Protein AF-A0A067KVK7-F1 (afdb_monomer_lite)

pLDDT: mean 73.75, std 17.7, range [22.67, 91.69]

Sequence (158 aa):
MAACFAPAQCRWSANANGGELESLGYKEGYRVDVDIPDGTWADAPNFHDILIFNTGHCFFYDFLLLINMWWAPSKFDPVNSPMLFFEKGQPVIPPIPPDVGLDKVLKSMILFIEKRMRPGGIEFFRTQSPRYFEGGDWDQGGSCPRVRPFSSEQVNDI

Foldseek 3Di:
DFFDQEQPPDKDAADPVDDPCVVVVDGIAGEHELQGYGPVCLCVLQPDLEAEAEAEADDDDDDHDDNYDDQDPVVADCNHYNYWYDYPNHTDPPGDDSVVSVVSSVVNVVVSSVVNHDPNGYYHYDYYDDDQFDPDHPVGPTDRPDPDDDDPVVSVVD

Organism: Jatropha curcas (NCBI:txid180498)

InterPro domains:
  IPR026057 Trichome birefringence-like, C-terminal domain [PF13839] (27-155)

Secondary structure (DSSP, 8-state):
----SSTTS-EEE--TT--HHHHTT--EEEEEESS---TTTTTGGGT-SEEEEE-SPPPPSSSS----S---GGG--TTTS-EEEEETTEE-SSPPPHHHHHHHHHHHHHHHHHHHSPTT-EEEEEPPPPP--BSS-TTTT-B---SSPPPTTGGGG-

Radius of gyration: 18.26 Å; chains: 1; bounding box: 34×55×41 Å

Structure (mmCIF, N/CA/C/O backbone):
data_AF-A0A067KVK7-F1
#
_entry.id   AF-A0A067KVK7-F1
#
loop_
_atom_site.group_PDB
_atom_site.id
_atom_site.type_symbol
_atom_site.label_atom_id
_atom_site.label_alt_id
_atom_site.label_comp_id
_atom_site.label_asym_id
_atom_site.label_entity_id
_atom_site.label_seq_id
_atom_site.pdbx_PDB_ins_code
_atom_site.Cartn_x
_atom_site.Cartn_y
_atom_site.Cartn_z
_atom_site.occupancy
_atom_site.B_iso_or_equiv
_atom_site.auth_seq_id
_atom_site.auth_comp_id
_atom_site.auth_asym_id
_atom_site.auth_atom_id
_atom_site.pdbx_PDB_model_num
ATOM 1 N N . MET A 1 1 ? -8.369 15.986 -6.934 1.00 22.67 1 MET A N 1
ATOM 2 C CA . MET A 1 1 ? -8.140 15.565 -5.539 1.00 22.67 1 MET A CA 1
ATOM 3 C C . MET A 1 1 ? -8.586 14.116 -5.467 1.00 22.67 1 MET A C 1
ATOM 5 O O . MET A 1 1 ? -9.779 13.866 -5.476 1.00 22.67 1 MET A O 1
ATOM 9 N N . ALA A 1 2 ? -7.640 13.190 -5.581 1.00 22.70 2 ALA A N 1
ATOM 10 C CA . ALA A 1 2 ? -7.851 11.758 -5.407 1.00 22.70 2 ALA A CA 1
ATOM 11 C C . ALA A 1 2 ? -6.770 11.310 -4.425 1.00 22.70 2 ALA A C 1
ATOM 13 O O . ALA A 1 2 ? -5.630 11.764 -4.513 1.00 22.70 2 ALA A O 1
ATOM 14 N N . ALA A 1 3 ? -7.193 10.559 -3.430 1.00 27.92 3 ALA A N 1
ATOM 15 C CA . ALA A 1 3 ? -6.486 10.262 -2.207 1.00 27.92 3 ALA A CA 1
ATOM 16 C C . ALA A 1 3 ? -6.795 8.796 -1.936 1.00 27.92 3 ALA A C 1
ATOM 18 O O . ALA A 1 3 ? -7.955 8.469 -1.686 1.00 27.92 3 ALA A O 1
ATOM 19 N N . CYS A 1 4 ? -5.805 7.926 -2.122 1.00 34.72 4 CYS A N 1
ATOM 20 C CA . CYS A 1 4 ? -6.020 6.487 -2.143 1.00 34.72 4 CYS A CA 1
ATOM 21 C C . CYS A 1 4 ? -4.933 5.772 -1.335 1.00 34.72 4 CYS A C 1
ATOM 23 O O . CYS A 1 4 ? -3.757 5.846 -1.682 1.00 34.72 4 CYS A O 1
ATOM 25 N N . PHE A 1 5 ? -5.352 4.948 -0.369 1.00 43.69 5 PHE A N 1
ATOM 26 C CA . PHE A 1 5 ? -4.548 3.841 0.186 1.00 43.69 5 PHE A CA 1
ATOM 27 C C . PHE A 1 5 ? -4.531 2.610 -0.749 1.00 43.69 5 PHE A C 1
ATOM 29 O O . PHE A 1 5 ? -4.240 1.496 -0.318 1.00 43.69 5 PHE A O 1
ATOM 36 N N . ALA A 1 6 ? -4.868 2.781 -2.032 1.00 47.41 6 ALA A N 1
ATOM 37 C CA . ALA A 1 6 ? -4.882 1.722 -3.034 1.00 47.41 6 ALA A CA 1
ATOM 38 C C . ALA A 1 6 ? -4.341 2.243 -4.390 1.00 47.41 6 ALA A C 1
ATOM 40 O O . ALA A 1 6 ? -4.863 3.226 -4.914 1.00 47.41 6 ALA A O 1
ATOM 41 N N . PRO A 1 7 ? -3.346 1.582 -5.010 1.00 44.38 7 PRO A N 1
ATOM 42 C CA . PRO A 1 7 ? -2.702 2.014 -6.267 1.00 44.38 7 PRO A CA 1
ATOM 43 C C . PRO A 1 7 ? -3.585 2.023 -7.529 1.00 44.38 7 PRO A C 1
ATOM 45 O O . PRO A 1 7 ? -3.115 2.370 -8.609 1.00 44.38 7 PRO A O 1
ATOM 48 N N . ALA A 1 8 ? -4.855 1.622 -7.437 1.00 42.34 8 ALA A N 1
ATOM 49 C CA . ALA A 1 8 ? -5.652 1.245 -8.604 1.00 42.34 8 ALA A CA 1
ATOM 50 C C . ALA A 1 8 ? -6.372 2.397 -9.325 1.00 42.34 8 ALA A C 1
ATOM 52 O O . ALA A 1 8 ? -6.970 2.158 -10.372 1.00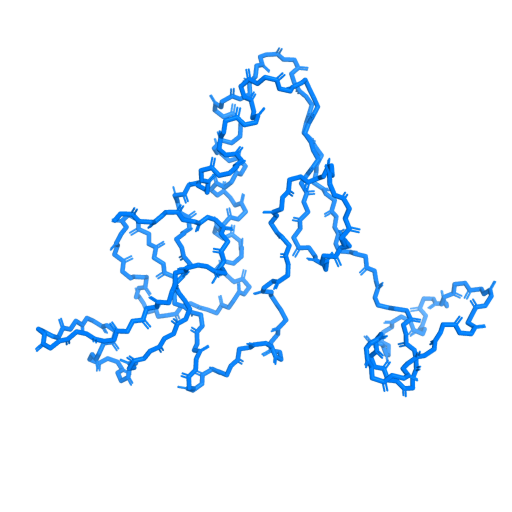 42.34 8 ALA A O 1
ATOM 53 N N . GLN A 1 9 ? -6.351 3.628 -8.802 1.00 49.28 9 GLN A N 1
ATOM 54 C CA . GLN A 1 9 ? -7.043 4.755 -9.455 1.00 49.28 9 GLN A CA 1
ATOM 55 C C . GLN A 1 9 ? -6.184 6.005 -9.668 1.00 49.28 9 GLN A C 1
ATOM 57 O O . GLN A 1 9 ? -6.603 6.918 -10.379 1.00 49.28 9 GLN A O 1
ATOM 62 N N . CYS A 1 10 ? -4.956 6.041 -9.145 1.00 61.53 10 CYS A N 1
ATOM 63 C CA . CYS A 1 10 ? -4.081 7.203 -9.260 1.00 61.53 10 CYS A CA 1
ATOM 64 C C . CYS A 1 10 ? -2.863 6.874 -10.126 1.00 61.53 10 CYS A C 1
ATOM 66 O O . CYS A 1 10 ? -1.801 6.490 -9.638 1.00 61.53 10 CYS A O 1
ATOM 68 N N . ARG A 1 11 ? -3.005 7.045 -11.444 1.00 72.69 11 ARG A N 1
ATOM 69 C CA . ARG A 1 11 ? -1.848 7.088 -12.345 1.00 72.69 11 ARG A CA 1
ATOM 70 C C . ARG A 1 11 ? -1.143 8.428 -12.154 1.00 72.69 11 ARG A C 1
ATOM 72 O O . ARG A 1 11 ? -1.793 9.473 -12.177 1.00 72.69 11 ARG A O 1
ATOM 79 N N . TRP A 1 12 ? 0.168 8.400 -11.959 1.00 82.19 12 TRP A N 1
ATOM 80 C CA . TRP A 1 12 ? 0.994 9.598 -12.025 1.00 82.19 12 TRP A CA 1
ATOM 81 C C . TRP A 1 12 ? 1.627 9.691 -13.406 1.00 82.19 12 TRP A C 1
ATOM 83 O O . TRP A 1 12 ? 2.111 8.700 -13.953 1.00 82.19 12 TRP A O 1
ATOM 93 N N . SER A 1 13 ? 1.624 10.892 -13.963 1.00 82.62 13 SER A N 1
ATOM 94 C CA . SER A 1 13 ? 2.305 11.217 -15.207 1.00 82.62 13 SER A CA 1
ATOM 95 C C . SER A 1 13 ? 3.055 12.523 -15.029 1.00 82.62 13 SER A C 1
ATOM 97 O O . SER A 1 13 ? 2.526 13.454 -14.412 1.00 82.62 13 SER A O 1
ATOM 99 N N . ALA A 1 14 ? 4.242 12.592 -15.620 1.00 79.44 14 ALA A N 1
ATOM 100 C CA . ALA A 1 14 ? 5.046 13.796 -15.662 1.00 79.44 14 ALA A CA 1
ATOM 101 C C . ALA A 1 14 ? 4.236 14.972 -16.215 1.00 79.44 14 ALA A C 1
ATOM 103 O O . ALA A 1 14 ? 3.452 14.825 -17.160 1.00 79.44 14 ALA A O 1
ATOM 104 N N . ASN A 1 15 ? 4.427 16.145 -15.624 1.00 74.88 15 ASN A N 1
ATOM 105 C CA . ASN A 1 15 ? 3.789 17.366 -16.092 1.00 74.88 15 ASN A CA 1
ATOM 106 C C . ASN A 1 15 ? 4.789 18.235 -16.880 1.00 74.88 15 ASN A C 1
ATOM 108 O O . ASN A 1 15 ? 6.004 18.127 -16.728 1.00 74.88 15 ASN A O 1
ATOM 112 N N . ALA A 1 16 ? 4.276 19.124 -17.736 1.00 68.00 16 ALA A N 1
ATOM 113 C CA . ALA A 1 16 ? 5.113 20.012 -18.551 1.00 68.00 16 ALA A CA 1
ATOM 114 C C . ALA A 1 16 ? 5.863 21.085 -17.733 1.00 68.00 16 ALA A C 1
ATOM 116 O O . ALA A 1 16 ? 6.750 21.746 -18.266 1.00 68.00 16 ALA A O 1
ATOM 117 N N . ASN A 1 17 ? 5.516 21.258 -16.455 1.00 69.38 17 ASN A N 1
ATOM 118 C CA . ASN A 1 17 ? 6.129 22.242 -15.566 1.00 69.38 17 ASN A CA 1
ATOM 119 C C . ASN A 1 17 ? 7.399 21.700 -14.886 1.00 69.38 17 ASN A C 1
ATOM 121 O O . ASN A 1 17 ? 8.106 22.466 -14.233 1.00 69.38 17 ASN A O 1
ATOM 125 N N . GLY A 1 18 ? 7.700 20.408 -15.067 1.00 67.50 18 GLY A N 1
ATOM 126 C CA . GLY A 1 18 ? 8.800 19.724 -14.400 1.00 67.50 18 GLY A CA 1
ATOM 127 C C . GLY A 1 18 ? 8.540 19.488 -12.907 1.00 67.50 18 GLY A C 1
ATOM 128 O O . GLY A 1 18 ? 7.670 20.102 -12.287 1.00 67.50 18 GLY A O 1
ATOM 129 N N . GLY A 1 19 ? 9.317 18.580 -12.324 1.00 82.06 19 GLY A N 1
ATOM 130 C CA . GLY A 1 19 ? 9.228 18.193 -10.918 1.00 82.06 19 GLY A CA 1
ATOM 131 C C . GLY A 1 19 ? 10.402 17.308 -10.498 1.00 82.06 19 GLY A C 1
ATOM 132 O O . GLY A 1 19 ? 11.256 16.950 -11.314 1.00 82.06 19 GLY A O 1
ATOM 133 N N . GLU A 1 20 ? 10.477 16.985 -9.204 1.00 84.69 20 GLU A N 1
ATOM 134 C CA . GLU A 1 20 ? 11.570 16.174 -8.644 1.00 84.69 20 GLU A CA 1
ATOM 135 C C . GLU A 1 20 ? 11.584 14.737 -9.181 1.00 84.69 20 GLU A C 1
ATOM 137 O O . GLU A 1 20 ? 12.635 14.113 -9.262 1.00 84.69 20 GLU A O 1
ATOM 142 N N . LEU A 1 21 ? 10.432 14.200 -9.586 1.00 86.06 21 LEU A N 1
ATOM 143 C CA . LEU A 1 21 ? 10.358 12.875 -10.201 1.00 86.06 21 LEU A CA 1
ATOM 144 C C . LEU A 1 21 ? 10.821 12.915 -11.663 1.00 86.06 21 LEU A C 1
ATOM 146 O O . LEU A 1 21 ? 11.556 12.033 -12.106 1.00 86.06 21 LEU A O 1
ATOM 150 N N . GLU A 1 22 ? 10.454 13.963 -12.398 1.00 87.44 22 GLU A N 1
ATOM 151 C CA . GLU A 1 22 ? 10.892 14.196 -13.771 1.00 87.44 22 GLU A CA 1
ATOM 152 C C . GLU A 1 22 ? 12.407 14.423 -13.856 1.00 87.44 22 GLU A C 1
ATOM 154 O O . GLU A 1 22 ? 13.050 13.920 -14.779 1.00 87.44 22 GLU A O 1
ATOM 159 N N . SER A 1 23 ? 13.000 15.126 -12.881 1.00 86.06 23 SER A N 1
ATOM 160 C CA . SER A 1 23 ? 14.455 15.337 -12.818 1.00 86.06 23 SER A CA 1
ATOM 161 C C . SER A 1 23 ? 15.234 14.045 -12.545 1.00 86.06 23 SER A C 1
ATOM 163 O O . SER A 1 23 ? 16.376 13.915 -12.982 1.00 86.06 23 SER A O 1
ATOM 165 N N . LEU A 1 24 ? 14.599 13.065 -11.894 1.00 85.88 24 LEU A N 1
ATOM 166 C CA . LEU A 1 24 ? 15.115 11.705 -11.712 1.00 85.88 24 LEU A CA 1
ATOM 167 C C . LEU A 1 24 ? 14.845 10.785 -12.917 1.00 85.88 24 LEU A C 1
ATOM 169 O O . LEU A 1 24 ? 15.264 9.629 -12.909 1.00 85.88 24 LEU A O 1
ATOM 173 N N . GLY A 1 25 ? 14.179 11.284 -13.963 1.00 86.19 25 GLY A N 1
ATOM 174 C CA . GLY A 1 25 ? 13.924 10.557 -15.206 1.00 86.19 25 GLY A CA 1
ATOM 175 C C . GLY A 1 25 ? 12.602 9.785 -15.250 1.00 86.19 25 GLY A C 1
ATOM 176 O O . GLY A 1 25 ? 12.341 9.110 -16.249 1.00 86.19 25 GLY A O 1
ATOM 177 N N . TYR A 1 26 ? 11.747 9.895 -14.228 1.00 85.94 26 TYR A N 1
ATOM 178 C CA . TYR A 1 26 ? 10.427 9.263 -14.236 1.00 85.94 26 TYR A CA 1
ATOM 179 C C . TYR A 1 26 ? 9.458 10.033 -15.137 1.00 85.94 26 TYR A C 1
ATOM 181 O O . TYR A 1 26 ? 9.313 11.249 -15.032 1.00 85.94 26 TYR A O 1
ATOM 189 N N . LYS A 1 27 ? 8.766 9.309 -16.022 1.00 86.38 27 LYS A N 1
ATOM 190 C CA . LYS A 1 27 ? 7.779 9.881 -16.959 1.00 86.38 27 LYS A CA 1
ATOM 191 C C . LYS A 1 27 ? 6.343 9.532 -16.593 1.00 86.38 27 LYS A C 1
ATOM 193 O O . LYS A 1 27 ? 5.430 10.314 -16.838 1.00 86.38 27 LYS A O 1
ATOM 198 N N . GLU A 1 28 ? 6.148 8.358 -16.015 1.00 86.44 28 GLU A N 1
ATOM 199 C CA . GLU A 1 28 ? 4.864 7.856 -15.549 1.00 86.44 28 GLU A CA 1
ATOM 200 C C . GLU A 1 28 ? 5.086 6.826 -14.437 1.00 86.44 28 GLU A C 1
ATOM 202 O O . GLU A 1 28 ? 6.209 6.374 -14.213 1.00 86.44 28 GLU A O 1
ATOM 207 N N . GLY A 1 29 ? 4.023 6.485 -13.713 1.00 82.31 29 GLY A N 1
ATOM 208 C CA . GLY A 1 29 ? 4.063 5.487 -12.651 1.00 82.31 29 GLY A CA 1
ATOM 209 C C . GLY A 1 29 ? 2.728 5.347 -11.929 1.00 82.31 29 GLY A C 1
ATOM 210 O O . GLY A 1 29 ? 1.752 6.042 -12.229 1.00 82.31 29 GLY A O 1
ATOM 211 N N . TYR A 1 30 ? 2.683 4.445 -10.958 1.00 80.69 30 TYR A N 1
ATOM 212 C CA . TYR A 1 30 ? 1.547 4.289 -10.054 1.00 80.69 30 TYR A CA 1
ATOM 213 C C . TYR A 1 30 ? 1.777 5.143 -8.817 1.00 80.69 30 TYR A C 1
ATOM 215 O O . TYR A 1 30 ? 2.757 4.941 -8.102 1.00 80.69 30 TYR A O 1
ATOM 223 N N . ARG A 1 31 ? 0.884 6.099 -8.560 1.00 84.75 31 ARG A N 1
ATOM 224 C CA . ARG A 1 31 ? 0.943 6.911 -7.346 1.00 84.75 31 ARG A CA 1
ATOM 225 C C . ARG A 1 31 ? 0.350 6.140 -6.179 1.00 84.75 31 ARG A C 1
ATOM 227 O O . ARG A 1 31 ? -0.767 5.633 -6.265 1.00 84.75 31 ARG A O 1
ATOM 234 N N . VAL A 1 32 ? 1.090 6.132 -5.079 1.00 80.88 32 VAL A N 1
ATOM 235 C CA . VAL A 1 32 ? 0.664 5.567 -3.802 1.00 80.88 32 VAL A CA 1
ATOM 236 C C . VAL A 1 32 ? 0.793 6.648 -2.738 1.00 80.88 32 VAL A C 1
ATOM 238 O O . VAL A 1 32 ? 1.903 7.019 -2.364 1.00 80.88 32 VAL A O 1
ATOM 241 N N . ASP A 1 33 ? -0.333 7.175 -2.265 1.00 84.31 33 ASP A N 1
ATOM 242 C CA . ASP A 1 33 ? -0.342 8.115 -1.146 1.00 84.31 33 ASP A CA 1
ATOM 243 C C . ASP A 1 33 ? -0.251 7.330 0.167 1.00 84.31 33 ASP A C 1
ATOM 245 O O . ASP A 1 33 ? -1.125 6.524 0.486 1.00 84.31 33 ASP A O 1
ATOM 249 N N . VAL A 1 34 ? 0.823 7.542 0.930 1.00 86.31 34 VAL A N 1
ATOM 250 C CA . VAL A 1 34 ? 1.074 6.780 2.164 1.00 86.31 34 VAL A CA 1
ATOM 251 C C . VAL A 1 34 ? 0.235 7.263 3.339 1.00 86.31 34 VAL A C 1
ATOM 253 O O . VAL A 1 34 ? 0.148 6.561 4.339 1.00 86.31 34 VAL A O 1
ATOM 256 N N . ASP A 1 35 ? -0.337 8.465 3.260 1.00 85.75 35 ASP A N 1
ATOM 257 C CA . ASP A 1 35 ? -0.977 9.158 4.378 1.00 85.75 35 ASP A CA 1
ATOM 258 C C . ASP A 1 35 ? -2.432 9.571 4.120 1.00 85.75 35 ASP A C 1
ATOM 260 O O . ASP A 1 35 ? -3.046 10.175 5.002 1.00 85.75 35 ASP A O 1
ATOM 264 N N . ILE A 1 36 ? -3.017 9.239 2.957 1.00 83.62 36 ILE A N 1
ATOM 265 C CA . ILE A 1 36 ? -4.369 9.705 2.606 1.00 83.62 36 ILE A CA 1
ATOM 266 C C . ILE A 1 36 ? -5.373 8.566 2.348 1.00 83.62 36 ILE A C 1
ATOM 268 O O . ILE A 1 36 ? -5.329 7.990 1.260 1.00 83.62 3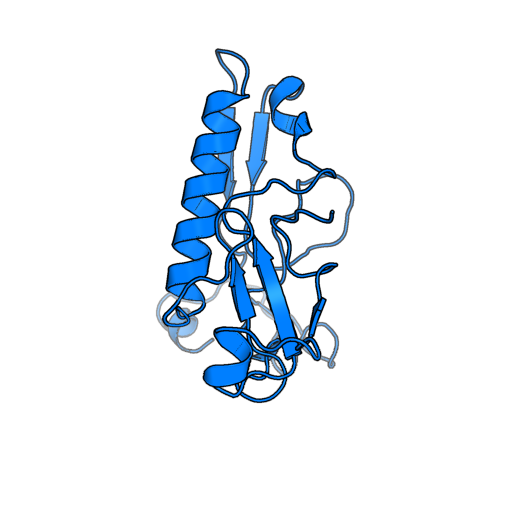6 ILE A O 1
ATOM 272 N N . PRO A 1 37 ? -6.285 8.257 3.308 1.00 78.88 37 PRO A N 1
ATOM 273 C CA . PRO A 1 37 ? -7.210 7.107 3.295 1.00 78.88 37 PRO A CA 1
ATOM 274 C C . PRO A 1 37 ? -8.085 7.110 2.052 1.00 78.88 37 PRO A C 1
ATOM 276 O O . PRO A 1 37 ? -8.587 8.162 1.654 1.00 78.88 37 PRO A O 1
ATOM 279 N N . ASP A 1 38 ? -8.303 5.929 1.469 1.00 75.12 38 ASP A N 1
ATOM 280 C CA . ASP A 1 38 ? -9.246 5.817 0.362 1.00 75.12 38 ASP A CA 1
ATOM 281 C C . ASP A 1 38 ? -10.678 6.022 0.872 1.00 75.12 38 ASP A C 1
ATOM 283 O O . ASP A 1 38 ? -11.103 5.419 1.865 1.00 75.12 38 ASP A O 1
ATOM 287 N N . GLY A 1 39 ? -11.426 6.882 0.183 1.00 74.56 39 GLY A N 1
ATOM 288 C CA . GLY A 1 39 ? -12.789 7.240 0.556 1.00 74.56 39 GLY A CA 1
ATOM 289 C C . GLY A 1 39 ? -13.757 6.056 0.606 1.00 74.56 39 GLY A C 1
ATOM 290 O O . GLY A 1 39 ? -14.734 6.126 1.345 1.00 74.56 39 GLY A O 1
ATOM 291 N N . THR A 1 40 ? -13.494 4.952 -0.105 1.00 73.94 40 THR A N 1
ATOM 292 C CA . THR A 1 40 ? -14.378 3.776 -0.081 1.00 73.94 40 THR A CA 1
ATOM 293 C C . THR A 1 40 ? -14.412 3.089 1.277 1.00 73.94 40 THR A C 1
ATOM 295 O O . THR A 1 40 ? -15.347 2.344 1.560 1.00 73.94 40 THR A O 1
ATOM 298 N N . TRP A 1 41 ? -13.384 3.291 2.105 1.00 78.56 41 TRP A N 1
ATOM 299 C CA . TRP A 1 41 ? -13.245 2.586 3.373 1.00 78.56 41 TRP A CA 1
ATOM 300 C C . TRP A 1 41 ? -12.906 3.481 4.566 1.00 78.56 41 TRP A C 1
ATOM 302 O O . TRP A 1 41 ? -13.085 3.052 5.704 1.00 78.56 41 TRP A O 1
ATOM 312 N N . ALA A 1 42 ? -12.486 4.727 4.331 1.00 85.88 42 ALA A N 1
ATOM 313 C CA . ALA A 1 42 ? -12.064 5.687 5.354 1.00 85.88 42 ALA A CA 1
ATOM 314 C C . ALA A 1 42 ? -13.050 5.861 6.524 1.00 85.88 42 ALA A C 1
ATOM 316 O O . ALA A 1 42 ? -12.630 6.180 7.640 1.00 85.88 42 ALA A O 1
ATOM 317 N N . ASP A 1 43 ? -14.346 5.671 6.274 1.00 87.12 43 ASP A N 1
ATOM 318 C CA . ASP A 1 43 ? -15.394 5.818 7.282 1.00 87.12 43 ASP A CA 1
ATOM 319 C C . ASP A 1 43 ? -15.738 4.519 8.017 1.00 87.12 43 ASP A C 1
ATOM 321 O O . ASP A 1 43 ? -16.384 4.582 9.062 1.00 87.12 43 ASP A O 1
ATOM 325 N N . ALA A 1 44 ? -15.283 3.356 7.538 1.00 85.75 44 ALA A N 1
ATOM 326 C CA . ALA A 1 44 ? -15.578 2.058 8.146 1.00 85.75 44 ALA A CA 1
ATOM 327 C C . ALA A 1 44 ? -15.242 1.973 9.647 1.00 85.75 44 ALA A C 1
ATOM 329 O O . ALA A 1 44 ? -16.075 1.438 10.386 1.00 85.75 44 ALA A O 1
ATOM 330 N N . PRO A 1 45 ? -14.116 2.536 10.140 1.00 87.62 45 PRO A N 1
ATOM 331 C CA . PRO A 1 45 ? -13.807 2.529 11.571 1.00 87.62 45 PRO A CA 1
ATOM 332 C C . PRO A 1 45 ? -14.820 3.268 12.448 1.00 87.62 45 PRO A C 1
ATOM 334 O O . PRO A 1 45 ? -14.934 3.002 13.641 1.00 87.62 45 PRO A O 1
ATOM 337 N N . ASN A 1 46 ? -15.601 4.181 11.866 1.00 88.44 46 ASN A N 1
ATOM 338 C CA . ASN A 1 46 ? -16.565 4.964 12.627 1.00 88.44 46 ASN A CA 1
ATOM 339 C C . ASN A 1 46 ? -17.842 4.184 12.952 1.00 88.44 46 ASN A C 1
ATOM 341 O O . ASN A 1 46 ? -18.639 4.681 13.750 1.00 88.44 46 ASN A O 1
ATOM 345 N N . PHE A 1 47 ? -18.103 3.034 12.323 1.00 87.44 47 PHE A N 1
ATOM 346 C CA . PHE A 1 47 ? -19.385 2.332 12.473 1.00 87.44 47 PHE A CA 1
ATOM 347 C C . PHE A 1 47 ? -19.307 0.808 12.588 1.00 87.44 47 PHE A C 1
ATOM 349 O O . PHE A 1 47 ? -20.330 0.205 12.897 1.00 87.44 47 PHE A O 1
ATOM 356 N N . HIS A 1 48 ? -18.138 0.194 12.398 1.00 87.50 48 HIS A N 1
ATOM 357 C CA . HIS A 1 48 ? -17.941 -1.228 12.678 1.00 87.50 48 HIS A CA 1
ATOM 358 C C . HIS A 1 48 ? -17.305 -1.439 14.053 1.00 87.50 48 HIS A C 1
ATOM 360 O O . HIS A 1 48 ? -16.370 -0.734 14.425 1.00 87.50 48 HIS A O 1
ATOM 366 N N . ASP A 1 49 ? -17.772 -2.456 14.774 1.00 89.25 49 ASP A N 1
ATOM 367 C CA . ASP A 1 49 ? -17.176 -2.875 16.048 1.00 89.25 49 ASP A CA 1
ATOM 368 C C . ASP A 1 49 ? -15.942 -3.767 15.845 1.00 89.25 49 ASP A C 1
ATOM 370 O O . ASP A 1 49 ? -15.058 -3.822 16.698 1.00 89.25 49 ASP A O 1
ATOM 374 N N . ILE A 1 50 ? -15.874 -4.466 14.708 1.00 89.19 50 ILE A N 1
ATOM 375 C CA . ILE A 1 50 ? -14.768 -5.350 14.337 1.00 89.19 50 ILE A CA 1
ATOM 376 C C . ILE A 1 50 ? -14.311 -5.000 12.925 1.00 89.19 50 ILE A C 1
ATOM 378 O O . ILE A 1 50 ? -15.118 -4.981 11.995 1.00 89.19 50 ILE A O 1
ATOM 382 N N . LEU A 1 51 ? -13.010 -4.780 12.760 1.00 86.75 51 LEU A N 1
ATOM 383 C CA . LEU A 1 51 ? -12.373 -4.583 11.466 1.00 86.75 51 LEU A CA 1
ATOM 384 C C . LEU A 1 51 ? -11.352 -5.680 11.193 1.00 86.75 51 LEU A C 1
ATOM 386 O O . LEU A 1 51 ? -10.587 -6.072 12.073 1.00 86.75 51 LEU A O 1
ATOM 390 N N . ILE A 1 52 ? -11.331 -6.160 9.952 1.00 84.75 52 ILE A N 1
ATOM 391 C CA . ILE A 1 52 ? -10.363 -7.147 9.478 1.00 84.75 52 ILE A CA 1
ATOM 392 C C . ILE A 1 52 ? -9.712 -6.596 8.211 1.00 84.75 52 ILE A C 1
ATOM 394 O O . ILE A 1 52 ? -10.375 -6.442 7.185 1.00 84.75 52 ILE A O 1
ATOM 398 N N . PHE A 1 53 ? -8.413 -6.327 8.289 1.00 78.06 53 PHE A N 1
ATOM 399 C CA . PHE A 1 53 ? -7.594 -5.806 7.199 1.00 78.06 53 PHE A CA 1
ATOM 400 C C . PHE A 1 53 ? -6.655 -6.872 6.648 1.00 78.06 53 PHE A C 1
ATOM 402 O O . PHE A 1 53 ? -6.305 -7.830 7.334 1.00 78.06 53 PHE A O 1
ATOM 409 N N . ASN A 1 54 ? -6.238 -6.715 5.396 1.00 73.06 54 ASN A N 1
ATOM 410 C CA . ASN A 1 54 ? -5.297 -7.605 4.718 1.00 73.06 54 ASN A CA 1
ATOM 411 C C . ASN A 1 54 ? -4.585 -6.831 3.598 1.00 73.06 54 ASN A C 1
ATOM 413 O O . ASN A 1 54 ? -5.184 -5.913 3.039 1.00 73.06 54 ASN A O 1
ATOM 417 N N . THR A 1 55 ? -3.341 -7.216 3.284 1.00 66.56 55 THR A N 1
ATOM 418 C CA . THR A 1 55 ? -2.530 -6.659 2.182 1.00 66.56 55 THR A CA 1
ATOM 419 C C . THR A 1 55 ? -2.113 -7.642 1.074 1.00 66.56 55 THR A C 1
ATOM 421 O O . THR A 1 55 ? -1.299 -7.311 0.209 1.00 66.56 55 THR A O 1
ATOM 424 N N . GLY A 1 56 ? -2.649 -8.867 1.085 1.00 54.81 56 GLY A N 1
ATOM 425 C CA . GLY A 1 56 ? -2.429 -9.912 0.083 1.00 54.81 56 GLY A CA 1
ATOM 426 C C . GLY A 1 56 ? -3.321 -9.906 -1.169 1.00 54.81 56 GLY A C 1
ATOM 427 O O . GLY A 1 56 ? -3.769 -8.880 -1.676 1.00 54.81 56 GLY A O 1
ATOM 428 N N . HIS A 1 57 ? -3.505 -11.098 -1.744 1.00 51.72 57 HIS A N 1
ATOM 429 C CA . HIS A 1 57 ? -4.243 -11.315 -2.993 1.00 51.72 57 HIS A CA 1
ATOM 430 C C . HIS A 1 57 ? -5.749 -11.063 -2.808 1.00 51.72 57 HIS A C 1
ATOM 432 O O . HIS A 1 57 ? -6.333 -11.512 -1.820 1.00 51.72 57 HIS A O 1
ATOM 438 N N . CYS A 1 58 ? -6.393 -10.390 -3.768 1.00 43.91 58 CYS A N 1
ATOM 439 C CA . CYS A 1 58 ? -7.852 -10.295 -3.798 1.00 43.91 58 CYS A CA 1
ATOM 440 C C . CYS A 1 58 ? -8.459 -11.696 -3.957 1.00 43.91 58 CYS A C 1
ATOM 442 O O . CYS A 1 58 ? -8.124 -12.415 -4.899 1.00 43.91 58 CYS A O 1
ATOM 444 N N . PHE A 1 59 ? -9.387 -12.047 -3.068 1.00 27.66 59 PHE A N 1
ATOM 445 C CA . PHE A 1 59 ? -10.516 -12.898 -3.420 1.00 27.66 59 PHE A CA 1
ATOM 446 C C . PHE A 1 59 ? -11.698 -11.950 -3.621 1.00 27.66 59 PHE A C 1
ATOM 448 O O . PHE A 1 59 ? -12.032 -11.184 -2.719 1.00 27.66 59 PHE A O 1
ATOM 455 N N . PHE A 1 60 ? -12.277 -11.940 -4.820 1.00 28.73 60 PHE A N 1
ATOM 456 C CA . PHE A 1 60 ? -13.568 -11.294 -5.046 1.00 28.73 60 PHE A CA 1
ATOM 457 C C . PHE A 1 60 ? -14.592 -11.942 -4.107 1.00 28.73 60 PHE A C 1
ATOM 459 O O . PHE A 1 60 ? -14.652 -13.163 -4.105 1.00 28.73 60 PHE A O 1
ATOM 466 N N . TYR A 1 61 ? -15.283 -11.141 -3.284 1.00 27.73 61 TYR A N 1
ATOM 467 C CA . TYR A 1 61 ? -16.683 -11.247 -2.817 1.00 27.73 61 TYR A CA 1
ATOM 468 C C . TYR A 1 61 ? -16.891 -10.287 -1.615 1.00 27.73 61 TYR A C 1
ATOM 470 O O . TYR A 1 61 ? -16.545 -10.590 -0.477 1.00 27.73 61 TYR A O 1
ATOM 478 N N . ASP A 1 62 ? -17.399 -9.090 -1.918 1.00 32.62 62 ASP A N 1
ATOM 479 C CA . ASP A 1 62 ? -18.298 -8.182 -1.173 1.00 32.62 62 ASP A CA 1
ATOM 480 C C . ASP A 1 62 ? -18.251 -7.940 0.355 1.00 32.62 62 ASP A C 1
ATOM 482 O O . ASP A 1 62 ? -19.114 -7.201 0.821 1.00 32.62 62 ASP A O 1
ATOM 486 N N . PHE A 1 63 ? -17.300 -8.420 1.170 1.00 31.56 63 PHE A N 1
ATOM 487 C CA . PHE A 1 63 ? -17.376 -8.111 2.621 1.00 31.56 63 PHE A CA 1
ATOM 488 C C . PHE A 1 63 ? -16.080 -7.871 3.408 1.00 31.56 63 PHE A C 1
ATOM 490 O O . PHE A 1 63 ? -16.125 -7.813 4.633 1.00 31.56 63 PHE A O 1
ATOM 497 N N . LEU A 1 64 ? -14.929 -7.661 2.766 1.00 35.66 64 LEU A N 1
ATOM 498 C CA . LEU A 1 64 ? -13.691 -7.319 3.481 1.00 35.66 64 LEU A CA 1
ATOM 499 C C . LEU A 1 64 ? -13.024 -6.085 2.869 1.00 35.66 64 LEU A C 1
ATOM 501 O O . LEU A 1 64 ? -12.781 -6.044 1.663 1.00 35.66 64 LEU A O 1
ATOM 505 N N . LEU A 1 65 ? -12.732 -5.093 3.717 1.00 39.03 65 LEU A N 1
ATOM 506 C CA . LEU A 1 65 ? -12.080 -3.840 3.344 1.00 39.03 65 LEU A CA 1
ATOM 507 C C . LEU A 1 65 ? -10.780 -4.099 2.565 1.00 39.03 65 LEU A C 1
ATOM 509 O O . LEU A 1 65 ? -9.871 -4.796 3.017 1.00 39.03 65 LEU A O 1
ATOM 513 N N . LEU A 1 66 ? -10.733 -3.520 1.368 1.00 39.31 66 LEU A N 1
ATOM 514 C CA . LEU A 1 66 ? -9.742 -3.761 0.329 1.00 39.31 66 LEU A CA 1
ATOM 515 C C . LEU A 1 66 ? -8.487 -2.904 0.532 1.00 39.31 66 LEU A C 1
ATOM 517 O O . LEU A 1 66 ? -8.465 -1.734 0.162 1.00 39.31 66 LEU A O 1
ATOM 521 N N . ILE A 1 67 ? -7.409 -3.522 1.012 1.00 39.66 67 ILE A N 1
ATOM 522 C CA . ILE A 1 67 ? -6.029 -3.067 0.751 1.00 39.66 67 ILE A CA 1
ATOM 523 C C . ILE A 1 67 ? -5.306 -4.195 0.011 1.00 39.66 67 ILE A C 1
ATOM 525 O O . ILE A 1 67 ? -4.193 -4.568 0.325 1.00 39.66 67 ILE A O 1
ATOM 529 N N . ASN A 1 68 ? -5.951 -4.816 -0.977 1.00 41.59 68 ASN A N 1
ATOM 530 C CA . ASN A 1 68 ? -5.417 -6.022 -1.608 1.00 41.59 68 ASN A CA 1
ATOM 531 C C . ASN A 1 68 ? -5.087 -5.822 -3.089 1.00 41.59 68 ASN A C 1
ATOM 533 O O . ASN A 1 68 ? -5.825 -5.171 -3.826 1.00 41.59 68 ASN A O 1
ATOM 537 N N . MET A 1 69 ? -3.990 -6.477 -3.494 1.00 40.94 69 MET A N 1
ATOM 538 C CA . MET A 1 69 ? -3.524 -6.729 -4.868 1.00 40.94 69 MET A CA 1
ATOM 539 C C . MET A 1 69 ? -2.543 -5.747 -5.533 1.00 40.94 69 MET A C 1
ATOM 541 O O . MET A 1 69 ? -2.639 -5.541 -6.736 1.00 40.94 69 MET A O 1
ATOM 545 N N . TRP A 1 70 ? -1.543 -5.196 -4.833 1.00 50.97 70 TRP A N 1
ATOM 546 C CA . TRP A 1 70 ? -0.577 -4.303 -5.509 1.00 50.97 70 TRP A CA 1
ATOM 547 C C . TRP A 1 70 ? 0.871 -4.384 -5.013 1.00 50.97 70 TRP A C 1
ATOM 549 O O . TRP A 1 70 ? 1.616 -3.432 -5.166 1.00 50.97 70 TRP A O 1
ATOM 559 N N . TRP A 1 71 ? 1.307 -5.514 -4.450 1.00 51.50 71 TRP A N 1
ATOM 560 C CA . TRP A 1 71 ? 2.682 -5.651 -3.927 1.00 51.50 71 TRP A CA 1
ATOM 561 C C . TRP A 1 71 ? 3.496 -6.769 -4.588 1.00 51.50 71 TRP A C 1
ATOM 563 O O . TRP A 1 71 ? 4.581 -7.103 -4.124 1.00 51.50 71 TRP A O 1
ATOM 573 N N . ALA A 1 72 ? 2.993 -7.359 -5.676 1.00 52.00 72 ALA A N 1
ATOM 574 C CA . ALA A 1 72 ? 3.753 -8.337 -6.448 1.00 52.00 72 ALA A CA 1
ATOM 575 C C . ALA A 1 72 ? 4.720 -7.600 -7.394 1.00 52.00 72 ALA A C 1
ATOM 577 O O . ALA A 1 72 ? 4.239 -6.837 -8.236 1.00 52.00 72 ALA A O 1
ATOM 578 N N . PRO A 1 73 ? 6.044 -7.848 -7.330 1.00 50.69 73 PRO A N 1
ATOM 579 C CA . PRO A 1 73 ? 7.012 -7.231 -8.241 1.00 50.69 73 PRO A CA 1
ATOM 580 C C . PRO A 1 73 ? 6.654 -7.421 -9.721 1.00 50.69 73 PRO A C 1
ATOM 582 O O . PRO A 1 73 ? 6.892 -6.536 -10.527 1.00 50.69 73 PRO A O 1
ATOM 585 N N . SER A 1 74 ? 5.997 -8.531 -10.076 1.00 55.31 74 SER A N 1
ATOM 586 C CA . SER A 1 74 ? 5.561 -8.826 -11.447 1.00 55.31 74 SER A CA 1
ATOM 587 C C . SER A 1 74 ? 4.442 -7.926 -11.986 1.00 55.31 74 SER A C 1
ATOM 589 O O . SER A 1 74 ? 4.175 -7.950 -13.184 1.00 55.31 74 SER A O 1
ATOM 591 N N . LYS A 1 75 ? 3.763 -7.148 -11.133 1.00 54.69 75 LYS A N 1
ATOM 592 C CA . LYS A 1 75 ? 2.699 -6.214 -11.543 1.00 54.69 75 LYS A CA 1
ATOM 593 C C . LYS A 1 75 ? 3.220 -4.805 -11.847 1.00 54.69 75 LYS A C 1
ATOM 595 O O . LYS A 1 75 ? 2.466 -4.014 -12.411 1.00 54.69 75 LYS A O 1
ATOM 600 N N . PHE A 1 76 ? 4.479 -4.506 -11.518 1.00 64.38 76 PHE A N 1
ATOM 601 C CA . PHE A 1 76 ? 5.098 -3.206 -11.767 1.00 64.38 76 PHE A CA 1
ATOM 602 C C . PHE A 1 76 ? 6.349 -3.378 -12.603 1.00 64.38 76 PHE A C 1
ATOM 604 O O . PHE A 1 76 ? 7.272 -4.088 -12.217 1.00 64.38 76 PHE A O 1
ATOM 611 N N . ASP A 1 77 ? 6.404 -2.677 -13.726 1.00 68.81 77 ASP A N 1
ATOM 612 C CA . ASP A 1 77 ? 7.661 -2.487 -14.422 1.00 68.81 77 ASP A CA 1
ATOM 613 C C . ASP A 1 77 ? 8.449 -1.381 -13.693 1.00 68.81 77 ASP A C 1
ATOM 615 O O . ASP A 1 77 ? 8.007 -0.232 -13.699 1.00 68.81 77 ASP A O 1
ATOM 619 N N . PRO A 1 78 ? 9.590 -1.675 -13.044 1.00 69.31 78 PRO A N 1
ATOM 620 C CA . PRO A 1 78 ? 10.350 -0.670 -12.298 1.00 69.31 78 PRO A CA 1
ATOM 621 C C . PRO A 1 78 ? 10.918 0.441 -13.193 1.00 69.31 78 PRO A C 1
ATOM 623 O O . PRO A 1 78 ? 11.317 1.486 -12.685 1.00 69.31 78 PRO A O 1
ATOM 626 N N . VAL A 1 79 ? 10.962 0.222 -14.508 1.00 70.38 79 VAL A N 1
ATOM 627 C CA . VAL A 1 79 ? 11.474 1.171 -15.497 1.00 70.38 79 VAL A CA 1
ATOM 628 C C . VAL A 1 79 ? 10.328 1.943 -16.145 1.00 70.38 79 VAL A C 1
ATOM 630 O O . VAL A 1 79 ? 10.379 3.168 -16.224 1.00 70.38 79 VAL A O 1
ATOM 633 N N . ASN A 1 80 ? 9.288 1.242 -16.598 1.00 75.81 80 ASN A N 1
ATOM 634 C CA . ASN A 1 80 ? 8.206 1.840 -17.383 1.00 75.81 80 ASN A CA 1
ATOM 635 C C . ASN A 1 80 ? 7.000 2.270 -16.535 1.00 75.81 80 ASN A C 1
ATOM 637 O O . ASN A 1 80 ? 6.288 3.194 -16.910 1.00 75.81 80 ASN A O 1
ATOM 641 N N . SER A 1 81 ? 6.746 1.620 -15.400 1.00 76.06 81 SER A N 1
ATOM 642 C CA . SER A 1 81 ? 5.584 1.899 -14.550 1.00 76.06 81 SER A CA 1
ATOM 643 C C . SER A 1 81 ? 5.881 1.652 -13.056 1.00 76.06 81 SER A C 1
ATOM 645 O O . SER A 1 81 ? 5.248 0.784 -12.437 1.00 76.06 81 SER A O 1
ATOM 647 N N . PRO A 1 82 ? 6.855 2.366 -12.462 1.00 80.75 82 PRO A N 1
ATOM 648 C CA . PRO A 1 82 ? 7.248 2.154 -11.074 1.00 80.75 82 PRO A CA 1
ATOM 649 C C . PRO A 1 82 ? 6.147 2.572 -10.096 1.00 80.75 82 PRO A C 1
ATOM 651 O O . PRO A 1 82 ? 5.266 3.373 -10.418 1.00 80.75 82 PRO A O 1
ATOM 654 N N . MET A 1 83 ? 6.230 2.058 -8.868 1.00 80.69 83 MET A N 1
ATOM 655 C CA . MET A 1 83 ? 5.475 2.610 -7.743 1.00 80.69 83 MET A CA 1
ATOM 656 C C . MET A 1 83 ? 6.169 3.865 -7.226 1.00 80.69 83 MET A C 1
ATOM 658 O O . MET A 1 83 ? 7.347 3.841 -6.878 1.00 80.69 83 MET A O 1
ATOM 662 N N . LEU A 1 84 ? 5.418 4.957 -7.174 1.00 86.31 84 LEU A N 1
ATOM 663 C CA . LEU A 1 84 ? 5.875 6.265 -6.736 1.00 86.31 84 LEU A CA 1
ATOM 664 C C . LEU A 1 84 ? 5.086 6.645 -5.488 1.00 86.31 84 LEU A C 1
ATOM 666 O O . LEU A 1 84 ? 3.867 6.821 -5.533 1.00 86.31 84 LEU A O 1
ATOM 670 N N . PHE A 1 85 ? 5.791 6.744 -4.367 1.00 86.06 85 PHE A N 1
ATOM 671 C CA . PHE A 1 85 ? 5.190 7.054 -3.077 1.00 86.06 85 PHE A CA 1
ATOM 672 C C . PHE A 1 85 ? 5.062 8.558 -2.887 1.00 86.06 85 PHE A C 1
ATOM 674 O O . PHE A 1 85 ? 5.967 9.315 -3.236 1.00 86.06 85 PHE A O 1
ATOM 681 N N . PHE A 1 86 ? 3.943 8.974 -2.310 1.00 89.56 86 PHE A N 1
ATOM 682 C CA . PHE A 1 86 ? 3.651 10.358 -1.975 1.00 89.56 86 PHE A CA 1
ATOM 683 C C . PHE A 1 86 ? 3.294 10.454 -0.499 1.00 89.56 86 PHE A C 1
ATOM 685 O O . PHE A 1 86 ? 2.585 9.603 0.028 1.00 89.56 86 PHE A O 1
ATOM 692 N N . GLU A 1 87 ? 3.778 11.500 0.157 1.00 89.75 87 GLU A N 1
ATOM 693 C CA . GLU A 1 87 ? 3.457 11.837 1.540 1.00 89.75 87 GLU A CA 1
ATOM 694 C C . GLU A 1 87 ? 3.064 13.314 1.575 1.00 89.75 87 GLU A C 1
ATOM 696 O O . GLU A 1 87 ? 3.780 14.172 1.050 1.00 89.75 87 GLU A O 1
ATOM 701 N N . LYS A 1 88 ? 1.889 13.629 2.131 1.00 88.56 88 LYS A N 1
ATOM 702 C CA . LYS A 1 88 ? 1.333 14.995 2.173 1.00 88.56 88 LYS A CA 1
ATOM 703 C C . LYS A 1 88 ? 1.222 15.639 0.786 1.00 88.56 88 LYS A C 1
ATOM 705 O O . LYS A 1 88 ? 1.380 16.849 0.622 1.00 88.56 88 LYS A O 1
ATOM 710 N N . GLY A 1 89 ? 0.959 14.815 -0.228 1.00 85.38 89 GLY A N 1
ATOM 711 C CA . GLY A 1 89 ? 0.830 15.235 -1.622 1.00 85.38 89 GLY A CA 1
ATOM 712 C C . GLY A 1 89 ? 2.143 15.580 -2.333 1.00 85.38 89 GLY A C 1
ATOM 713 O O . GLY A 1 89 ? 2.082 16.020 -3.480 1.00 85.38 89 GLY A O 1
ATOM 714 N N . GLN A 1 90 ? 3.301 15.376 -1.699 1.00 89.25 90 GLN A N 1
ATOM 715 C CA . GLN A 1 90 ? 4.627 15.525 -2.308 1.00 89.25 90 GLN A CA 1
ATOM 716 C C . GLN A 1 90 ? 5.254 14.148 -2.561 1.00 89.25 90 GLN A C 1
ATOM 718 O O . GLN A 1 90 ? 4.992 13.227 -1.785 1.00 89.25 90 GLN A O 1
ATOM 723 N N . PRO A 1 91 ? 6.058 13.974 -3.625 1.00 90.44 91 PRO A N 1
ATOM 724 C CA . PRO A 1 91 ? 6.744 12.712 -3.864 1.00 90.44 91 PRO A CA 1
ATOM 725 C C . PRO A 1 91 ? 7.776 12.436 -2.764 1.00 90.44 91 PRO A C 1
ATOM 727 O O . PRO A 1 91 ? 8.457 13.340 -2.284 1.00 90.44 91 PRO A O 1
ATOM 730 N N . VAL A 1 92 ? 7.913 11.173 -2.369 1.00 90.75 92 VAL A N 1
ATOM 731 C CA . VAL A 1 92 ? 8.954 10.740 -1.434 1.00 90.75 92 VAL A CA 1
ATOM 732 C C . VAL A 1 92 ? 10.266 10.593 -2.202 1.00 90.75 92 VAL A C 1
ATOM 734 O O . VAL A 1 92 ? 10.386 9.732 -3.075 1.00 90.75 92 VAL A O 1
ATOM 737 N N . ILE A 1 93 ? 11.245 11.436 -1.869 1.00 89.12 93 ILE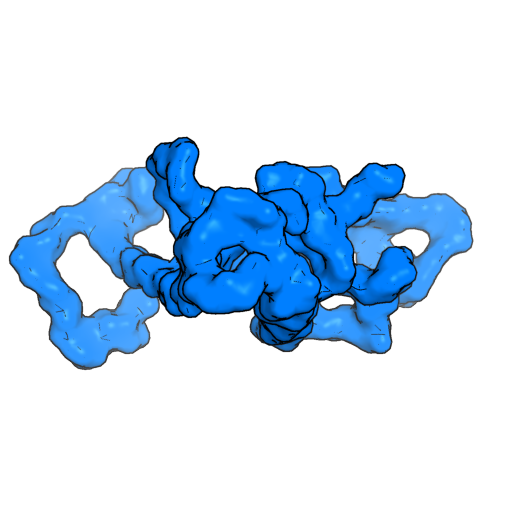 A N 1
ATOM 738 C CA . ILE A 1 93 ? 12.564 11.486 -2.510 1.00 89.12 93 ILE A CA 1
ATOM 739 C C . ILE A 1 93 ? 13.661 11.201 -1.461 1.00 89.12 93 ILE A C 1
ATOM 741 O O . ILE A 1 93 ? 13.638 11.811 -0.389 1.00 89.12 93 ILE A O 1
ATOM 745 N N . PRO A 1 94 ? 14.638 10.312 -1.743 1.00 89.06 94 PRO A N 1
ATOM 746 C CA . PRO A 1 94 ? 14.741 9.478 -2.945 1.00 89.06 94 PRO A CA 1
ATOM 747 C C . PRO A 1 94 ? 13.612 8.430 -3.025 1.00 89.06 94 PRO A C 1
ATOM 749 O O . PRO A 1 94 ? 13.057 8.066 -1.985 1.00 89.06 94 PRO A O 1
ATOM 752 N N . PRO A 1 95 ? 13.280 7.928 -4.233 1.00 86.25 95 PRO A N 1
ATOM 753 C CA . PRO A 1 95 ? 12.305 6.857 -4.397 1.00 86.25 95 PRO A CA 1
ATOM 754 C C . PRO A 1 95 ? 12.655 5.659 -3.516 1.00 86.25 95 PRO A C 1
ATOM 756 O O . PRO A 1 95 ? 13.789 5.176 -3.517 1.00 86.25 95 PRO A O 1
ATOM 759 N N . ILE A 1 96 ? 11.671 5.198 -2.752 1.00 86.50 96 ILE A N 1
ATOM 760 C CA . ILE A 1 96 ? 11.825 4.087 -1.815 1.00 86.50 96 ILE A CA 1
ATOM 761 C C . ILE A 1 96 ? 11.372 2.770 -2.452 1.00 86.50 96 ILE A C 1
ATOM 763 O O . ILE A 1 96 ? 10.474 2.775 -3.300 1.00 86.50 96 ILE A O 1
ATOM 767 N N . PRO A 1 97 ? 11.962 1.634 -2.047 1.00 81.94 97 PRO A N 1
ATOM 768 C CA . PRO A 1 97 ? 11.538 0.338 -2.546 1.00 81.94 97 PRO A CA 1
ATOM 769 C C . PRO A 1 97 ? 10.145 -0.048 -2.001 1.00 81.94 97 PRO A C 1
ATOM 771 O O . PRO A 1 97 ? 9.697 0.492 -0.982 1.00 81.94 97 PRO A O 1
ATOM 774 N N . PRO A 1 98 ? 9.439 -0.977 -2.675 1.00 79.06 98 PRO A N 1
ATOM 775 C CA . PRO A 1 98 ? 8.067 -1.349 -2.329 1.00 79.06 98 PRO A CA 1
ATOM 776 C C . PRO A 1 98 ? 7.868 -1.821 -0.885 1.00 79.06 98 PRO A C 1
ATOM 778 O O . PRO A 1 98 ? 6.886 -1.463 -0.253 1.00 79.06 98 PRO A O 1
ATOM 781 N N . ASP A 1 99 ? 8.792 -2.601 -0.339 1.00 76.50 99 ASP A N 1
ATOM 782 C CA . ASP A 1 99 ? 8.735 -3.106 1.035 1.00 76.50 99 ASP A CA 1
ATOM 783 C C . ASP A 1 99 ? 8.742 -1.969 2.070 1.00 76.50 99 ASP A C 1
ATOM 785 O O . ASP A 1 99 ? 7.915 -1.947 2.983 1.00 76.50 99 ASP A O 1
ATOM 789 N N . VAL A 1 100 ? 9.609 -0.972 1.876 1.00 85.88 100 VAL A N 1
ATOM 790 C CA . VAL A 1 100 ? 9.674 0.226 2.728 1.00 85.88 100 VAL A CA 1
ATOM 791 C C . VAL A 1 100 ? 8.424 1.091 2.553 1.00 85.88 100 VAL A C 1
ATOM 793 O O . VAL A 1 100 ? 7.904 1.652 3.521 1.00 85.88 100 VAL A O 1
ATOM 796 N N . GLY A 1 101 ? 7.912 1.191 1.326 1.00 83.69 101 GLY A N 1
ATOM 797 C CA . GLY A 1 101 ? 6.652 1.874 1.045 1.00 83.69 101 GLY A CA 1
ATOM 798 C C . GLY A 1 101 ? 5.452 1.209 1.721 1.00 83.69 101 GLY A C 1
ATOM 799 O O . GLY A 1 101 ? 4.628 1.900 2.320 1.00 83.69 101 GLY A O 1
ATOM 800 N N . LEU A 1 102 ? 5.379 -0.123 1.697 1.00 80.81 102 LEU A N 1
ATOM 801 C CA . LEU A 1 102 ? 4.335 -0.902 2.362 1.00 80.81 102 LEU A CA 1
ATOM 802 C C . LEU A 1 102 ? 4.366 -0.700 3.878 1.00 80.81 102 LEU A C 1
ATOM 804 O O . LEU A 1 102 ? 3.316 -0.492 4.479 1.00 80.81 102 LEU A O 1
ATOM 808 N N . ASP A 1 103 ? 5.550 -0.711 4.492 1.00 84.94 103 ASP A N 1
ATOM 809 C CA . ASP A 1 103 ? 5.702 -0.439 5.925 1.00 84.94 103 ASP A CA 1
ATOM 810 C C . ASP A 1 103 ? 5.162 0.955 6.300 1.00 84.94 103 ASP A C 1
ATOM 812 O O . ASP A 1 103 ? 4.420 1.095 7.275 1.00 84.94 103 ASP A O 1
ATOM 816 N N . LYS A 1 104 ? 5.441 1.983 5.485 1.00 88.38 104 LYS A N 1
ATOM 817 C CA . LYS A 1 104 ? 4.867 3.329 5.670 1.00 88.38 104 LYS A CA 1
ATOM 818 C C . LYS A 1 104 ? 3.342 3.336 5.550 1.00 88.38 104 LYS A C 1
ATOM 820 O O . LYS A 1 104 ? 2.679 3.901 6.416 1.00 88.38 104 LYS A O 1
ATOM 825 N N . VAL A 1 105 ? 2.793 2.702 4.512 1.00 84.12 105 VAL A N 1
ATOM 826 C CA . VAL A 1 105 ? 1.339 2.606 4.296 1.00 84.12 105 VAL A CA 1
ATOM 827 C C . VAL A 1 105 ? 0.668 1.908 5.479 1.00 84.12 105 VAL A C 1
ATOM 829 O O . VAL A 1 105 ? -0.290 2.432 6.039 1.00 84.12 105 VAL A O 1
ATOM 832 N N . LEU A 1 106 ? 1.188 0.760 5.917 1.00 84.81 106 LEU A N 1
ATOM 833 C CA . LEU A 1 106 ? 0.638 0.017 7.051 1.00 84.81 106 LEU A CA 1
ATOM 834 C C . LEU A 1 106 ? 0.661 0.836 8.341 1.00 84.81 106 LEU A C 1
ATOM 836 O O . LEU A 1 106 ? -0.342 0.882 9.049 1.00 84.81 106 LEU A O 1
ATOM 840 N N . LYS A 1 107 ? 1.765 1.534 8.624 1.00 89.12 107 LYS A N 1
ATOM 841 C CA . LYS A 1 107 ? 1.867 2.411 9.798 1.00 89.12 107 LYS A CA 1
ATOM 842 C C . LYS A 1 107 ? 0.826 3.523 9.769 1.00 89.12 107 LYS A C 1
ATOM 844 O O . LYS A 1 107 ? 0.123 3.719 10.756 1.00 89.12 107 LYS A O 1
ATOM 849 N N . SER A 1 108 ? 0.693 4.228 8.648 1.00 89.19 108 SER A N 1
ATOM 850 C CA . SER A 1 108 ? -0.312 5.285 8.510 1.00 89.19 108 SER A CA 1
ATOM 851 C C . SER A 1 108 ? -1.737 4.750 8.619 1.00 89.19 108 SER A C 1
ATOM 853 O O . SER A 1 108 ? -2.579 5.390 9.242 1.00 89.19 108 SER A O 1
ATOM 855 N N . MET A 1 109 ? -2.005 3.576 8.042 1.00 85.94 109 MET A N 1
ATOM 856 C CA . MET A 1 109 ? -3.306 2.915 8.103 1.00 85.94 109 MET A CA 1
ATOM 857 C C . MET A 1 109 ? -3.685 2.585 9.549 1.00 85.94 109 MET A C 1
ATOM 859 O O . MET A 1 109 ? -4.764 2.974 9.988 1.00 85.94 109 MET A O 1
ATOM 863 N N . ILE A 1 110 ? -2.791 1.926 10.291 1.00 87.00 110 ILE A N 1
ATOM 864 C CA . ILE A 1 110 ? -3.014 1.551 11.694 1.00 87.00 110 ILE A CA 1
ATOM 865 C C . ILE A 1 110 ? -3.279 2.806 12.530 1.00 87.00 110 ILE A C 1
ATOM 867 O O . ILE A 1 110 ? -4.313 2.904 13.182 1.00 87.00 110 ILE A O 1
ATOM 871 N N . LEU A 1 111 ? -2.418 3.825 12.422 1.00 90.50 111 LEU A N 1
ATOM 872 C CA . LEU A 1 111 ? -2.597 5.089 13.148 1.00 90.50 111 LEU A CA 1
ATOM 873 C C . LEU A 1 111 ? -3.924 5.784 12.807 1.00 90.50 111 LEU A C 1
ATOM 875 O O . LEU A 1 111 ? -4.556 6.410 13.661 1.00 90.50 111 LEU A O 1
ATOM 879 N N . PHE A 1 112 ? -4.346 5.705 11.547 1.00 89.44 112 PHE A N 1
ATOM 880 C CA . PHE A 1 112 ? -5.616 6.254 11.098 1.00 89.44 112 PHE A CA 1
ATOM 881 C C . PHE A 1 112 ? -6.811 5.513 11.712 1.00 89.44 112 PHE A C 1
ATOM 883 O O . PHE A 1 112 ? -7.754 6.164 12.173 1.00 89.44 112 PHE A O 1
ATOM 890 N N . ILE A 1 113 ? -6.765 4.179 11.736 1.00 87.69 113 ILE A N 1
ATOM 891 C CA . ILE A 1 113 ? -7.812 3.328 12.307 1.00 87.69 113 ILE A CA 1
ATOM 892 C C . ILE A 1 113 ? -7.891 3.547 13.814 1.00 87.69 113 ILE A C 1
ATOM 894 O O . ILE A 1 113 ? -8.959 3.899 14.304 1.00 87.69 113 ILE A O 1
ATOM 898 N N . GLU A 1 114 ? -6.773 3.456 14.535 1.00 88.62 114 GLU A N 1
ATOM 899 C CA . GLU A 1 114 ? -6.709 3.667 15.988 1.00 88.62 114 GLU A CA 1
ATOM 900 C C . GLU A 1 114 ? -7.310 5.016 16.406 1.00 88.62 114 GLU A C 1
ATOM 902 O O . GLU A 1 114 ? -7.985 5.119 17.429 1.00 88.62 114 GLU A O 1
ATOM 907 N N . LYS A 1 115 ? -7.116 6.061 15.591 1.00 91.69 115 LYS A N 1
ATOM 908 C CA . LYS A 1 115 ? -7.661 7.398 15.856 1.00 91.69 115 LYS A CA 1
ATOM 909 C C . LYS A 1 115 ? -9.173 7.510 15.624 1.00 91.69 115 LYS A C 1
ATOM 911 O O . LYS A 1 115 ? -9.804 8.392 16.2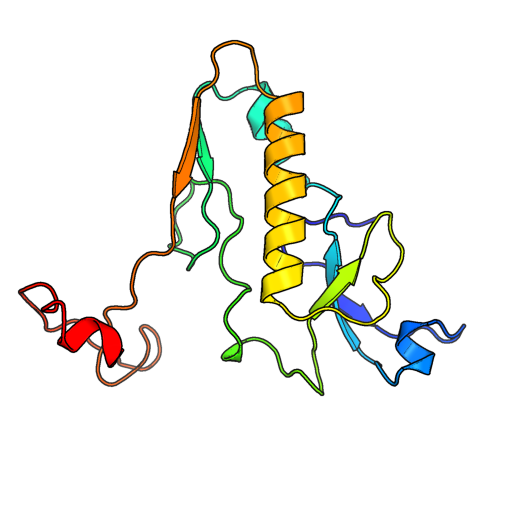09 1.00 91.69 115 LYS A O 1
ATOM 916 N N . ARG A 1 116 ? -9.747 6.697 14.735 1.00 90.88 116 ARG A N 1
ATOM 917 C CA . ARG A 1 116 ? -11.169 6.769 14.345 1.00 90.88 116 ARG A CA 1
ATOM 918 C C . ARG A 1 116 ? -12.038 5.677 14.954 1.00 90.88 116 ARG A C 1
ATOM 920 O O . ARG A 1 116 ? -13.249 5.865 15.044 1.00 90.88 116 ARG A O 1
ATOM 927 N N . MET A 1 117 ? -11.446 4.562 15.363 1.00 88.38 117 MET A N 1
ATOM 928 C CA . MET A 1 117 ? -12.175 3.458 15.968 1.00 88.38 117 MET A CA 1
ATOM 929 C C . MET A 1 117 ? -12.870 3.891 17.251 1.00 88.38 117 MET A C 1
ATOM 931 O O . MET A 1 117 ? -12.353 4.665 18.059 1.00 88.38 117 MET A O 1
ATOM 935 N N . ARG A 1 118 ? -14.072 3.351 17.449 1.00 86.75 118 ARG A N 1
ATOM 936 C CA . ARG A 1 118 ? -14.815 3.539 18.692 1.00 86.75 118 ARG A CA 1
ATOM 937 C C . ARG A 1 118 ? -14.105 2.819 19.846 1.00 86.75 118 ARG A C 1
ATOM 939 O O . ARG A 1 118 ? -13.513 1.758 19.629 1.00 86.75 118 ARG A O 1
ATOM 946 N N . PRO A 1 119 ? -14.202 3.332 21.085 1.00 89.00 119 PRO A N 1
ATOM 947 C CA . PRO A 1 119 ? -13.708 2.617 22.256 1.00 89.00 119 PRO A CA 1
ATOM 948 C C . PRO A 1 119 ? -14.283 1.196 22.331 1.00 89.00 119 PRO A C 1
ATOM 950 O O . PRO A 1 119 ? -15.494 1.015 22.225 1.00 89.00 119 PRO A O 1
ATOM 953 N N . GLY A 1 120 ? -13.415 0.202 22.528 1.00 87.56 120 GLY A N 1
ATOM 954 C CA . GLY A 1 120 ? -13.803 -1.214 22.581 1.00 87.56 120 GLY A CA 1
ATOM 955 C C . GLY A 1 120 ? -13.881 -1.916 21.223 1.00 87.56 120 GLY A C 1
ATOM 956 O O . GLY A 1 120 ? -14.183 -3.106 21.187 1.00 87.56 120 GLY A O 1
ATOM 957 N N . GLY A 1 121 ? -13.589 -1.213 20.128 1.00 88.38 121 GLY A N 1
ATOM 958 C CA . GLY A 1 121 ? -13.459 -1.823 18.814 1.00 88.38 121 GLY A CA 1
ATOM 959 C C . GLY A 1 121 ? -12.285 -2.800 18.722 1.00 88.38 121 GLY A C 1
ATOM 960 O O . GLY A 1 121 ? -11.269 -2.635 19.399 1.00 88.38 121 GLY A O 1
ATOM 961 N N . ILE A 1 122 ? -12.428 -3.819 17.875 1.00 89.62 122 ILE A N 1
ATOM 962 C CA . ILE A 1 122 ? -11.426 -4.870 17.671 1.00 89.62 122 ILE A CA 1
ATOM 963 C C . ILE A 1 122 ? -10.880 -4.779 16.247 1.00 89.62 122 ILE A C 1
ATOM 965 O O . ILE A 1 122 ? -11.641 -4.763 15.282 1.00 89.62 122 ILE A O 1
ATOM 969 N N . GLU A 1 123 ? -9.557 -4.768 16.110 1.00 85.75 123 GLU A N 1
ATOM 970 C CA . GLU A 1 123 ? -8.874 -4.764 14.819 1.00 85.75 123 GLU A CA 1
ATOM 971 C C . GLU A 1 123 ? -8.050 -6.042 14.641 1.00 85.75 123 GLU A C 1
ATOM 973 O O . GLU A 1 123 ? -7.267 -6.428 15.510 1.00 85.75 123 GLU A O 1
ATOM 978 N N . PHE A 1 124 ? -8.207 -6.686 13.487 1.00 85.31 124 PHE A N 1
ATOM 979 C CA . PHE A 1 124 ? -7.376 -7.800 13.056 1.00 85.31 124 PHE A CA 1
ATOM 980 C C . PHE A 1 124 ? -6.646 -7.444 11.770 1.00 85.31 124 PHE A C 1
ATOM 982 O O . PHE A 1 124 ? -7.255 -7.021 10.788 1.00 85.31 124 PHE A O 1
ATOM 989 N N . PHE A 1 125 ? -5.348 -7.726 11.740 1.00 80.94 125 PHE A N 1
ATOM 990 C CA . PHE A 1 125 ? -4.578 -7.739 10.507 1.00 80.94 125 PHE A CA 1
ATOM 991 C C . PHE A 1 125 ? -4.312 -9.183 10.082 1.00 80.94 125 PHE A C 1
ATOM 993 O O . PHE A 1 125 ? -3.661 -9.952 10.790 1.00 80.94 125 PHE A O 1
ATOM 1000 N N . ARG A 1 126 ? -4.828 -9.563 8.917 1.00 79.19 126 ARG A N 1
ATOM 1001 C CA . ARG A 1 126 ? -4.669 -10.893 8.334 1.00 79.19 126 ARG A CA 1
ATOM 1002 C C . ARG A 1 126 ? -3.568 -10.861 7.282 1.00 79.19 126 ARG A C 1
ATOM 1004 O O . ARG A 1 126 ? -3.618 -10.089 6.330 1.00 79.19 126 ARG A O 1
ATOM 1011 N N . THR A 1 127 ? -2.588 -11.742 7.446 1.00 71.31 127 THR A N 1
ATOM 1012 C CA . THR A 1 127 ? -1.458 -11.901 6.524 1.00 71.31 127 THR A CA 1
ATOM 1013 C C . THR A 1 127 ? -1.887 -12.507 5.184 1.00 71.31 127 THR A C 1
ATOM 1015 O O . THR A 1 127 ? -3.010 -12.995 5.015 1.00 71.31 127 THR A O 1
ATOM 1018 N N . GLN A 1 128 ? -0.999 -12.476 4.187 1.00 68.75 128 GLN A N 1
ATOM 1019 C CA . GLN A 1 128 ? -1.305 -13.020 2.863 1.00 68.75 128 GLN A CA 1
ATOM 1020 C C . GLN A 1 128 ? -1.640 -14.516 2.924 1.00 68.75 128 GLN A C 1
ATOM 1022 O O . GLN A 1 128 ? -1.062 -15.271 3.701 1.00 68.75 128 GLN A O 1
ATOM 1027 N N . SER A 1 129 ? -2.573 -14.948 2.073 1.00 68.12 129 SER A N 1
ATOM 1028 C CA . SER A 1 129 ? -2.830 -16.378 1.885 1.00 68.12 129 SER A CA 1
ATOM 1029 C C . SER A 1 129 ? -1.805 -16.924 0.902 1.00 68.12 129 SER A C 1
ATOM 1031 O O . SER A 1 129 ? -1.574 -16.268 -0.117 1.00 68.12 129 SER A O 1
ATOM 1033 N N . PRO A 1 130 ? -1.227 -18.101 1.174 1.00 66.38 130 PRO A N 1
ATOM 1034 C CA . PRO A 1 130 ? -0.233 -18.702 0.298 1.00 66.38 130 PRO A CA 1
ATOM 1035 C C . PRO A 1 130 ? -0.809 -18.963 -1.097 1.00 66.38 130 PRO A C 1
ATOM 1037 O O . PRO A 1 130 ? -2.002 -19.248 -1.246 1.00 66.38 130 PRO A O 1
ATOM 1040 N N . ARG A 1 131 ? 0.051 -18.879 -2.119 1.00 69.12 131 ARG A N 1
ATOM 1041 C CA . ARG A 1 131 ? -0.271 -19.376 -3.461 1.00 69.12 131 ARG A CA 1
ATOM 1042 C C . ARG A 1 131 ? -0.271 -20.903 -3.425 1.00 69.12 131 ARG A C 1
ATOM 1044 O O . ARG A 1 131 ? 0.583 -21.509 -2.790 1.00 69.12 131 ARG A O 1
ATOM 1051 N N . TYR A 1 132 ? -1.254 -21.511 -4.078 1.00 72.81 132 TYR A N 1
ATOM 1052 C CA . TYR A 1 132 ? -1.457 -22.964 -4.065 1.00 72.81 132 TYR A CA 1
ATOM 1053 C C . TYR A 1 132 ? -1.708 -23.550 -5.462 1.00 72.81 132 TYR A C 1
ATOM 1055 O O . TYR A 1 132 ? -2.054 -24.723 -5.584 1.00 72.81 132 TYR A O 1
ATOM 1063 N N . PHE A 1 133 ? -1.563 -22.733 -6.510 1.00 77.44 133 PHE A N 1
ATOM 1064 C CA . PHE A 1 133 ? -1.642 -23.191 -7.893 1.00 77.44 133 PHE A CA 1
ATOM 1065 C C . PHE A 1 133 ? -0.267 -23.669 -8.363 1.00 77.44 133 PHE A C 1
ATOM 1067 O O . PHE A 1 133 ? 0.738 -22.996 -8.147 1.00 77.44 133 PHE A O 1
ATOM 1074 N N . GLU A 1 134 ? -0.248 -24.832 -9.008 1.00 79.94 134 GLU A N 1
ATOM 1075 C CA . GLU A 1 134 ? 0.923 -25.462 -9.610 1.00 79.94 134 GLU A CA 1
ATOM 1076 C C . GLU A 1 134 ? 0.730 -25.575 -11.134 1.00 79.94 134 GLU A C 1
ATOM 1078 O O . GLU A 1 134 ? -0.391 -25.764 -11.620 1.00 79.94 134 GLU A O 1
ATOM 1083 N N . GLY A 1 135 ? 1.824 -25.482 -11.900 1.00 79.81 135 GLY A N 1
ATOM 1084 C CA . GLY A 1 135 ? 1.804 -25.626 -13.365 1.00 79.81 135 GLY A CA 1
ATOM 1085 C C . GLY A 1 135 ? 1.233 -24.428 -14.138 1.00 79.81 135 GLY A C 1
ATOM 1086 O O . GLY A 1 135 ? 1.014 -24.535 -15.340 1.00 79.81 135 GLY A O 1
ATOM 1087 N N . GLY A 1 136 ? 1.002 -23.302 -13.463 1.00 76.62 136 GLY A N 1
ATOM 1088 C CA . GLY A 1 136 ? 0.464 -22.064 -14.023 1.00 76.62 136 GLY A CA 1
ATOM 1089 C C . GLY A 1 136 ? -0.192 -21.218 -12.931 1.00 76.62 136 GLY A C 1
ATOM 1090 O O . GLY A 1 136 ? -0.431 -21.706 -11.825 1.00 76.62 136 GLY A O 1
ATOM 1091 N N . ASP A 1 137 ? -0.492 -19.957 -13.232 1.00 72.62 137 ASP A N 1
ATOM 10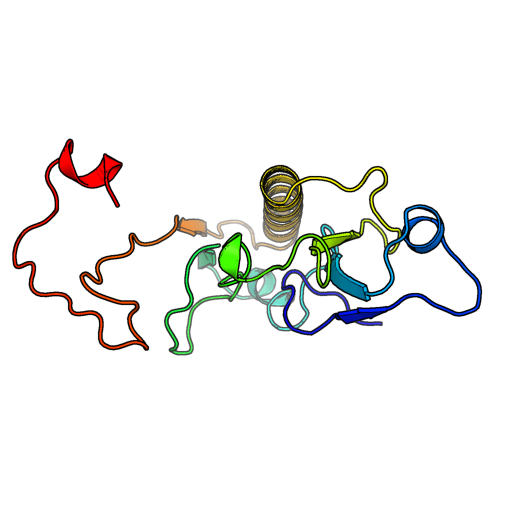92 C CA . ASP A 1 137 ? -1.318 -19.122 -12.357 1.00 72.62 137 ASP A CA 1
ATOM 1093 C C . ASP A 1 137 ? -2.799 -19.541 -12.433 1.00 72.62 137 ASP A C 1
ATOM 1095 O O . ASP A 1 137 ? -3.226 -20.266 -13.339 1.00 72.62 137 ASP A O 1
ATOM 1099 N N . TRP A 1 138 ? -3.601 -19.066 -11.477 1.00 68.94 138 TRP A N 1
ATOM 1100 C CA . TRP A 1 138 ? -5.035 -19.365 -11.369 1.00 68.94 138 TRP A CA 1
ATOM 1101 C C . TRP A 1 138 ? -5.837 -19.042 -12.646 1.00 68.94 138 TRP A C 1
ATOM 1103 O O . TRP A 1 138 ? -6.853 -19.682 -12.906 1.00 68.94 138 TRP A O 1
ATOM 1113 N N . ASP A 1 139 ? -5.385 -18.068 -13.440 1.00 72.94 139 ASP A N 1
ATOM 1114 C CA . ASP A 1 139 ? -5.989 -17.604 -14.694 1.00 72.94 139 ASP A CA 1
ATOM 1115 C C . ASP A 1 139 ? -5.268 -18.114 -15.955 1.00 72.94 139 ASP A C 1
ATOM 1117 O O . ASP A 1 139 ? -5.732 -17.873 -17.069 1.00 72.94 139 ASP A O 1
ATOM 1121 N N . GLN A 1 140 ? -4.161 -18.847 -15.802 1.00 80.25 140 GLN A N 1
ATOM 1122 C CA . GLN A 1 140 ? -3.318 -19.328 -16.906 1.00 80.25 140 GLN A CA 1
ATOM 1123 C C . GLN A 1 140 ? -3.253 -20.858 -16.994 1.00 80.25 140 GLN A C 1
ATOM 1125 O O . GLN A 1 140 ? -2.311 -21.419 -17.548 1.00 80.25 140 GLN A O 1
ATOM 1130 N N . GLY A 1 141 ? -4.262 -21.550 -16.459 1.00 79.56 141 GLY A N 1
ATOM 1131 C CA . GLY A 1 141 ? -4.335 -23.013 -16.505 1.00 79.56 141 GLY A CA 1
ATOM 1132 C C . GLY A 1 141 ? -3.555 -23.720 -15.395 1.00 79.56 141 GLY A C 1
ATOM 1133 O O . GLY A 1 141 ? -3.306 -24.919 -15.504 1.00 79.56 141 GLY A O 1
ATOM 1134 N N . GLY A 1 142 ? -3.200 -23.009 -14.321 1.00 84.38 142 GLY A N 1
ATOM 1135 C CA . GLY A 1 142 ? -2.717 -23.619 -13.089 1.00 84.38 142 GLY A CA 1
ATOM 1136 C C . GLY A 1 142 ? -3.759 -24.531 -12.445 1.00 84.38 142 GLY A C 1
ATOM 1137 O O . GLY A 1 142 ? -4.968 -24.344 -12.596 1.00 84.38 142 GLY A O 1
ATOM 1138 N N . SER A 1 143 ? -3.296 -25.509 -11.671 1.00 82.94 143 SER A N 1
A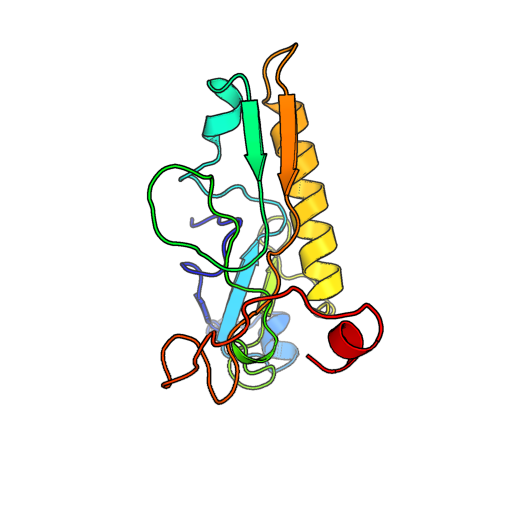TOM 1139 C CA . SER A 1 143 ? -4.163 -26.451 -10.957 1.00 82.94 143 SER A CA 1
ATOM 1140 C C . SER A 1 143 ? -3.811 -26.527 -9.473 1.00 82.94 143 SER A C 1
ATOM 1142 O O . SER A 1 143 ? -2.676 -26.278 -9.084 1.00 82.94 143 SER A O 1
ATOM 1144 N N . CYS A 1 144 ? -4.783 -26.891 -8.634 1.00 83.38 144 CYS A N 1
ATOM 1145 C CA . CYS A 1 144 ? -4.576 -27.160 -7.208 1.00 83.38 144 CYS A CA 1
ATOM 1146 C C . CYS A 1 144 ? -4.828 -28.653 -6.920 1.00 83.38 144 CYS A C 1
ATOM 1148 O O . CYS A 1 144 ? -5.864 -29.005 -6.353 1.00 83.38 144 CYS A O 1
ATOM 1150 N N . PRO A 1 145 ? -3.931 -29.566 -7.341 1.00 84.94 145 PRO A N 1
ATOM 1151 C CA . PRO A 1 145 ? -4.152 -31.007 -7.203 1.00 84.94 145 PRO A CA 1
ATOM 1152 C C . PRO A 1 145 ? -3.862 -31.521 -5.786 1.00 84.94 145 PRO A C 1
ATOM 1154 O O . PRO A 1 145 ? -4.152 -32.676 -5.464 1.00 84.94 145 PRO A O 1
ATOM 1157 N N . ARG A 1 146 ? -3.249 -30.694 -4.933 1.00 82.19 146 ARG A N 1
ATOM 1158 C CA . ARG A 1 146 ? -2.810 -31.105 -3.603 1.00 82.19 146 ARG A CA 1
ATOM 1159 C C . ARG A 1 146 ? -3.990 -31.383 -2.681 1.00 82.19 146 ARG A C 1
ATOM 1161 O O . ARG A 1 146 ? -4.829 -30.530 -2.426 1.00 82.19 146 ARG A O 1
ATOM 1168 N N . VAL A 1 147 ? -3.972 -32.577 -2.095 1.00 88.31 147 VAL A N 1
ATOM 1169 C CA . VAL A 1 147 ? -4.925 -33.019 -1.061 1.00 88.31 147 VAL A CA 1
ATOM 1170 C C . VAL A 1 147 ? -4.342 -32.950 0.354 1.00 88.31 147 VAL A C 1
ATOM 1172 O O . VAL A 1 147 ? -5.009 -33.295 1.326 1.00 88.31 147 VAL A O 1
ATOM 1175 N N . ARG A 1 148 ? -3.075 -32.538 0.480 1.00 85.75 148 ARG A N 1
ATOM 1176 C CA . ARG A 1 148 ? -2.376 -32.330 1.752 1.00 85.75 148 ARG A CA 1
ATOM 1177 C C . ARG A 1 148 ? -1.561 -31.033 1.694 1.00 85.75 148 ARG A C 1
ATOM 1179 O O . ARG A 1 148 ? -1.079 -30.693 0.611 1.00 85.75 148 ARG A O 1
ATOM 1186 N N . PRO A 1 149 ? -1.383 -30.336 2.830 1.00 82.31 149 PRO A N 1
ATOM 1187 C CA . PRO A 1 149 ? -0.515 -29.164 2.906 1.00 82.31 149 PRO A CA 1
ATOM 1188 C C . PRO A 1 149 ? 0.931 -29.480 2.503 1.00 82.31 149 PRO A C 1
ATOM 1190 O O . PRO A 1 149 ? 1.372 -30.627 2.592 1.00 82.31 149 PRO A O 1
ATOM 1193 N N . PHE A 1 150 ? 1.671 -28.450 2.092 1.00 78.75 150 PHE A N 1
ATOM 1194 C CA . PHE A 1 150 ? 3.123 -28.530 1.932 1.00 78.75 150 PHE A CA 1
ATOM 1195 C C . PHE A 1 150 ? 3.800 -28.901 3.258 1.00 78.75 150 PHE A C 1
ATOM 1197 O O . PHE A 1 150 ? 3.367 -28.453 4.323 1.00 78.75 150 PHE A O 1
ATOM 1204 N N . SER A 1 151 ? 4.860 -29.715 3.197 1.00 82.88 151 SER A N 1
ATOM 1205 C CA . SER A 1 151 ? 5.781 -29.831 4.333 1.00 82.88 151 SER A CA 1
ATOM 1206 C C . SER A 1 151 ? 6.575 -28.535 4.483 1.00 82.88 151 SER A C 1
ATOM 1208 O O . SER A 1 151 ? 6.691 -27.757 3.536 1.00 82.88 151 SER A O 1
ATOM 1210 N N . SER A 1 152 ? 7.155 -28.314 5.662 1.00 79.56 152 SER A N 1
ATOM 1211 C CA . SER A 1 152 ? 7.972 -27.127 5.924 1.00 79.56 152 SER A CA 1
ATOM 1212 C C . SER A 1 152 ? 9.144 -26.977 4.950 1.00 79.56 152 SER A C 1
ATOM 1214 O O . SER A 1 152 ? 9.509 -25.850 4.636 1.00 79.56 152 SER A O 1
ATOM 1216 N N . GLU A 1 153 ? 9.724 -28.077 4.447 1.00 81.50 153 GLU A N 1
ATOM 1217 C CA . GLU A 1 153 ? 10.789 -27.983 3.441 1.00 81.50 153 GLU A CA 1
ATOM 1218 C C . GLU A 1 153 ? 10.256 -27.481 2.099 1.00 81.50 153 GLU A C 1
ATOM 1220 O O . GLU A 1 153 ? 10.866 -26.611 1.490 1.00 81.50 153 GLU A O 1
ATOM 1225 N N . GLN A 1 154 ? 9.094 -27.981 1.669 1.00 73.94 154 GLN A N 1
ATOM 1226 C CA . GLN A 1 154 ? 8.538 -27.664 0.355 1.00 73.94 154 GLN A CA 1
ATOM 1227 C C . GLN A 1 154 ? 8.017 -26.225 0.243 1.00 73.94 154 GLN A C 1
ATOM 1229 O O . GLN A 1 154 ? 7.859 -25.737 -0.867 1.00 73.94 154 GLN A O 1
ATOM 1234 N N . VAL A 1 155 ? 7.723 -25.553 1.364 1.00 68.94 155 VAL A N 1
ATOM 1235 C CA . VAL A 1 155 ? 7.256 -24.152 1.368 1.00 68.94 155 VAL A CA 1
ATOM 1236 C C . VAL A 1 155 ? 8.329 -23.187 0.859 1.00 68.94 155 VAL A C 1
ATOM 1238 O O . VAL A 1 155 ? 7.984 -22.153 0.301 1.00 68.94 155 VAL A O 1
ATOM 1241 N N . ASN A 1 156 ? 9.613 -23.511 1.023 1.00 57.84 156 ASN A N 1
ATOM 1242 C CA . ASN A 1 156 ? 10.702 -22.618 0.615 1.00 57.84 156 ASN A CA 1
ATOM 1243 C C . ASN A 1 156 ? 10.933 -22.589 -0.906 1.00 57.84 156 ASN A C 1
ATOM 1245 O O . ASN A 1 156 ? 11.662 -21.724 -1.383 1.00 57.84 156 ASN A O 1
ATOM 1249 N N . ASP A 1 157 ? 10.316 -23.518 -1.643 1.00 53.50 157 ASP A N 1
ATOM 1250 C CA . ASP A 1 157 ? 10.517 -23.718 -3.081 1.00 53.50 157 ASP A CA 1
ATOM 1251 C C . ASP A 1 157 ? 9.345 -23.179 -3.936 1.00 53.50 157 ASP A C 1
ATOM 1253 O O . ASP A 1 157 ? 9.270 -23.480 -5.130 1.00 53.50 157 ASP A O 1
ATOM 1257 N N . ILE A 1 158 ? 8.417 -22.415 -3.334 1.00 54.12 158 ILE A N 1
ATOM 1258 C CA . ILE A 1 158 ? 7.177 -21.895 -3.954 1.00 54.12 158 ILE A CA 1
ATOM 1259 C C . ILE A 1 158 ? 7.190 -20.369 -4.056 1.00 54.12 158 ILE A C 1
ATOM 1261 O O . ILE A 1 158 ? 7.584 -19.711 -3.067 1.00 54.12 158 ILE A O 1
#